Protein AF-A0A4P8RFM0-F1 (afdb_monomer_lite)

Secondary structure (DSSP, 8-state):
----PPP---------------------------------------------------PPPPPPS-----GGGTT-EEEEEESSS--EEBSSTT-TTTTT--SEEEEEEHHHHHHHH--EEPTTT-GGGGGGG-HHHHHHHHHT-

pLDDT: mean 71.13, std 20.93, range [35.69, 96.06]

Structure (mmCIF, N/CA/C/O backbone):
data_AF-A0A4P8RFM0-F1
#
_entry.id   AF-A0A4P8RFM0-F1
#
loop_
_atom_site.group_PDB
_atom_site.id
_atom_site.type_symbol
_atom_site.label_atom_id
_atom_site.label_alt_id
_atom_site.label_comp_id
_atom_site.label_asym_id
_atom_site.label_entity_id
_atom_site.label_seq_id
_atom_site.pdbx_PDB_ins_code
_atom_site.Cartn_x
_atom_site.Cartn_y
_atom_site.Cartn_z
_atom_site.occupancy
_atom_site.B_iso_or_equiv
_atom_site.auth_seq_id
_atom_site.auth_comp_id
_atom_site.auth_asym_id
_atom_site.auth_atom_id
_atom_site.pdbx_PDB_model_num
ATOM 1 N N . MET A 1 1 ? -1.233 -52.479 15.275 1.00 45.66 1 MET A N 1
ATOM 2 C CA . MET A 1 1 ? -0.062 -52.586 16.169 1.00 45.66 1 MET A CA 1
ATOM 3 C C . MET A 1 1 ? 1.080 -53.211 15.389 1.00 45.66 1 MET A C 1
ATOM 5 O O . MET A 1 1 ? 1.007 -54.400 15.140 1.00 45.66 1 MET A O 1
ATOM 9 N N . GLN A 1 2 ? 2.078 -52.432 14.972 1.00 41.06 2 GLN A N 1
ATOM 10 C CA . GLN A 1 2 ? 3.492 -52.826 14.983 1.00 41.06 2 GLN A CA 1
ATOM 11 C C . GLN A 1 2 ? 4.336 -51.651 14.491 1.00 41.06 2 GLN A C 1
ATOM 13 O O . GLN A 1 2 ? 4.045 -50.994 13.499 1.00 41.06 2 GLN A O 1
ATOM 18 N N . THR A 1 3 ? 5.314 -51.352 15.324 1.00 44.62 3 THR A N 1
ATOM 19 C CA . THR A 1 3 ? 6.224 -50.219 15.343 1.00 44.62 3 THR A CA 1
ATOM 20 C C . THR A 1 3 ? 7.501 -50.561 14.595 1.00 44.62 3 THR A C 1
ATOM 22 O O . THR A 1 3 ? 8.062 -51.622 14.853 1.00 44.62 3 THR A O 1
ATOM 25 N N . THR A 1 4 ? 8.055 -49.623 13.833 1.00 50.53 4 THR A N 1
ATOM 26 C CA . THR A 1 4 ? 9.501 -49.591 13.564 1.00 50.53 4 THR A CA 1
ATOM 27 C C . THR A 1 4 ? 9.975 -48.144 13.524 1.00 50.53 4 THR A C 1
ATOM 29 O O . THR A 1 4 ? 9.967 -47.482 12.492 1.00 50.53 4 THR A O 1
ATOM 32 N N . PHE A 1 5 ? 10.367 -47.660 14.702 1.00 45.59 5 PHE A N 1
ATOM 33 C CA . PHE A 1 5 ? 11.277 -46.534 14.874 1.00 45.59 5 PHE A CA 1
ATOM 34 C C . PHE A 1 5 ? 12.679 -47.008 14.484 1.00 45.59 5 PHE A C 1
ATOM 36 O O . PHE A 1 5 ? 13.184 -47.945 15.102 1.00 45.59 5 PHE A O 1
ATOM 43 N N . HIS A 1 6 ? 13.319 -46.356 13.509 1.00 46.94 6 HIS A N 1
ATOM 44 C CA . HIS A 1 6 ? 14.755 -46.508 13.295 1.00 46.94 6 HIS A CA 1
ATOM 45 C C . HIS A 1 6 ? 15.541 -45.367 13.946 1.00 46.94 6 HIS A C 1
ATOM 47 O O . HIS A 1 6 ? 15.287 -44.176 13.796 1.00 46.94 6 HIS A O 1
ATOM 53 N N . GLN A 1 7 ? 16.478 -45.847 14.742 1.00 44.81 7 GLN A N 1
ATOM 54 C CA . GLN A 1 7 ? 17.362 -45.249 15.716 1.00 44.81 7 GLN A CA 1
ATOM 55 C C . GLN A 1 7 ? 18.551 -44.497 15.078 1.00 44.81 7 GLN A C 1
ATOM 57 O O . GLN A 1 7 ? 19.222 -45.038 14.212 1.00 44.81 7 GLN A O 1
ATOM 62 N N . LYS A 1 8 ? 18.804 -43.280 15.592 1.00 47.41 8 LYS A N 1
ATOM 63 C CA . LYS A 1 8 ? 20.092 -42.608 15.915 1.00 47.41 8 LYS A CA 1
ATOM 64 C C . LYS A 1 8 ? 21.287 -42.750 14.942 1.00 47.41 8 LYS A C 1
ATOM 66 O O . LYS A 1 8 ? 21.787 -43.849 14.755 1.00 47.41 8 LYS A O 1
ATOM 71 N N . ALA A 1 9 ? 21.943 -41.629 14.607 1.00 50.81 9 ALA A N 1
ATOM 72 C CA . ALA A 1 9 ? 23.158 -41.170 15.315 1.00 50.81 9 ALA A CA 1
ATOM 73 C C . ALA A 1 9 ? 23.904 -40.005 14.617 1.00 50.81 9 ALA A C 1
ATOM 75 O O . ALA A 1 9 ? 24.118 -40.012 13.413 1.00 50.81 9 ALA A O 1
ATOM 76 N N . LEU A 1 10 ? 24.313 -39.047 15.462 1.00 45.53 10 LEU A N 1
ATOM 77 C CA . LEU A 1 10 ? 25.494 -38.165 15.465 1.00 45.53 10 LEU A CA 1
ATOM 78 C C . LEU A 1 10 ? 26.375 -38.040 14.196 1.00 45.53 10 LEU A C 1
ATOM 80 O O . LEU A 1 10 ? 26.906 -39.036 13.713 1.00 45.53 10 LEU A O 1
ATOM 84 N N . LYS A 1 11 ? 26.826 -36.807 13.896 1.00 39.66 11 LYS A N 1
ATOM 85 C CA . LYS A 1 11 ? 28.101 -36.253 14.425 1.00 39.66 11 LYS A CA 1
ATOM 86 C C . LYS A 1 11 ? 28.314 -34.770 14.069 1.00 39.66 11 LYS A C 1
ATOM 88 O O . LYS A 1 11 ? 28.123 -34.342 12.940 1.00 39.66 11 LYS A O 1
ATOM 93 N N . PHE A 1 12 ? 28.762 -34.028 15.082 1.00 47.12 12 PHE A N 1
ATOM 94 C CA . PHE A 1 12 ? 29.429 -32.727 15.011 1.00 47.12 12 PHE A CA 1
ATOM 95 C C . PHE A 1 12 ? 30.726 -32.809 14.191 1.00 47.12 12 PHE A C 1
ATOM 97 O O . PHE A 1 12 ? 31.518 -33.722 14.421 1.00 47.12 12 PHE A O 1
ATOM 104 N N . VAL A 1 13 ? 31.013 -31.785 13.383 1.00 49.81 13 VAL A N 1
ATOM 105 C CA . VAL A 1 13 ? 32.387 -31.391 13.030 1.00 49.81 13 VAL A CA 1
ATOM 106 C C . VAL A 1 13 ? 32.496 -29.871 13.173 1.00 49.81 13 VAL A C 1
ATOM 108 O O . VAL A 1 13 ? 31.900 -29.112 12.416 1.00 49.81 13 VAL A O 1
ATOM 111 N N . LYS A 1 14 ? 33.234 -29.442 14.201 1.00 49.31 14 LYS A N 1
ATOM 112 C CA . LYS A 1 14 ? 33.835 -28.109 14.326 1.00 49.31 14 LYS A CA 1
ATOM 113 C C . LYS A 1 14 ? 35.205 -28.167 13.658 1.00 49.31 14 LYS A C 1
ATOM 115 O O . LYS A 1 14 ? 35.945 -29.076 14.012 1.00 49.31 14 LYS A O 1
ATOM 120 N N . THR A 1 15 ? 35.574 -27.161 12.866 1.00 46.06 15 THR A N 1
ATOM 121 C CA . THR A 1 15 ? 36.963 -26.660 12.782 1.00 46.06 15 THR A CA 1
ATOM 122 C C . THR A 1 15 ? 37.015 -25.305 12.074 1.00 46.06 15 THR A C 1
ATOM 124 O O . THR A 1 15 ? 36.547 -25.164 10.949 1.00 46.06 15 THR A O 1
ATOM 127 N N . SER A 1 16 ? 37.587 -24.330 12.782 1.00 49.62 16 SER A N 1
ATOM 128 C CA . SER A 1 16 ? 38.005 -22.990 12.355 1.00 49.62 16 SER A CA 1
ATOM 129 C C . SER A 1 16 ? 39.041 -23.010 11.227 1.00 49.62 16 SER A C 1
ATOM 131 O O . SER A 1 16 ? 39.799 -23.969 11.161 1.00 49.62 16 SER A O 1
ATOM 133 N N . ILE A 1 17 ? 39.173 -21.905 10.476 1.00 58.19 17 ILE A N 1
ATOM 134 C CA . ILE A 1 17 ? 40.457 -21.317 10.033 1.00 58.19 17 ILE A CA 1
ATOM 135 C C . ILE A 1 17 ? 40.247 -19.811 9.780 1.00 58.19 17 ILE A C 1
ATOM 137 O O . ILE A 1 17 ? 39.329 -19.396 9.077 1.00 58.19 17 ILE A O 1
ATOM 141 N N . SER A 1 18 ? 41.108 -19.018 10.413 1.00 49.00 18 SER A N 1
ATOM 142 C CA . SER A 1 18 ? 41.268 -17.566 10.314 1.00 49.00 18 SER A CA 1
ATOM 143 C C . SER A 1 18 ? 41.913 -17.133 8.993 1.00 49.00 18 SER A C 1
ATOM 145 O O . SER A 1 18 ? 42.787 -17.841 8.504 1.00 49.00 18 SER A O 1
ATOM 147 N N . ALA A 1 19 ? 41.626 -15.917 8.516 1.00 53.62 19 ALA A N 1
ATOM 148 C CA . ALA A 1 19 ? 42.619 -15.068 7.842 1.00 53.62 19 ALA A CA 1
ATOM 149 C C . ALA A 1 19 ? 42.134 -13.610 7.776 1.00 53.62 19 ALA A C 1
ATOM 151 O O . ALA A 1 19 ? 41.144 -13.293 7.122 1.00 53.62 19 ALA A O 1
ATOM 152 N N . ALA A 1 20 ? 42.848 -12.736 8.481 1.00 53.09 20 ALA A N 1
ATOM 153 C CA . ALA A 1 20 ? 42.747 -11.289 8.387 1.00 53.09 20 ALA A CA 1
ATOM 154 C C . ALA A 1 20 ? 43.466 -10.796 7.122 1.00 53.09 20 ALA A C 1
ATOM 156 O O . ALA A 1 20 ? 44.580 -11.244 6.855 1.00 53.09 20 ALA A O 1
ATOM 157 N N . ILE A 1 21 ? 42.882 -9.839 6.395 1.00 62.88 21 ILE A N 1
ATOM 158 C CA . ILE A 1 21 ? 43.615 -9.006 5.434 1.00 62.88 21 ILE A CA 1
ATOM 159 C C . ILE A 1 21 ? 43.250 -7.545 5.698 1.00 62.88 21 ILE A C 1
ATOM 161 O O . ILE A 1 21 ? 42.091 -7.139 5.648 1.00 62.88 21 ILE A O 1
ATOM 165 N N . LEU A 1 22 ? 44.293 -6.805 6.054 1.00 57.69 22 LEU A N 1
ATOM 166 C CA . LEU A 1 22 ? 44.355 -5.399 6.417 1.00 57.69 22 LEU A CA 1
ATOM 167 C C . LEU A 1 22 ? 44.906 -4.589 5.231 1.00 57.69 22 LEU A C 1
ATOM 169 O O . LEU A 1 22 ? 45.792 -5.060 4.526 1.00 57.69 22 LEU A O 1
ATOM 173 N N . PHE A 1 23 ? 44.440 -3.340 5.142 1.00 52.69 23 PHE A N 1
ATOM 174 C CA . PHE A 1 23 ? 45.040 -2.169 4.485 1.00 52.69 23 PHE A CA 1
ATOM 175 C C . PHE A 1 23 ? 45.191 -2.121 2.956 1.00 52.69 23 PHE A C 1
ATOM 177 O O . PHE A 1 23 ? 46.013 -2.797 2.350 1.00 52.69 23 PHE A O 1
ATOM 184 N N . SER A 1 24 ? 44.541 -1.117 2.361 1.00 55.72 24 SER A N 1
ATOM 185 C CA . SER A 1 24 ? 45.119 -0.302 1.284 1.00 55.72 24 SER A CA 1
ATOM 186 C C . SER A 1 24 ? 44.546 1.112 1.384 1.00 55.72 24 SER A C 1
ATOM 188 O O . SER A 1 24 ? 43.347 1.326 1.229 1.00 55.72 24 SER A O 1
ATOM 190 N N . ALA A 1 25 ? 45.417 2.049 1.750 1.00 53.12 25 ALA A N 1
ATOM 191 C CA . ALA A 1 25 ? 45.130 3.462 1.930 1.00 53.12 25 ALA A CA 1
ATOM 192 C C . ALA A 1 25 ? 44.799 4.137 0.589 1.00 53.12 25 ALA A C 1
ATOM 194 O O . ALA A 1 25 ? 45.513 3.946 -0.394 1.00 53.12 25 ALA A O 1
ATOM 195 N N . PHE A 1 26 ? 43.752 4.962 0.566 1.00 56.84 26 PHE A N 1
ATOM 196 C CA . PHE A 1 26 ? 43.497 5.883 -0.537 1.00 56.84 26 PHE A CA 1
ATOM 197 C C . PHE A 1 26 ? 44.489 7.047 -0.452 1.00 56.84 26 PHE A C 1
ATOM 199 O O . PHE A 1 26 ? 44.458 7.844 0.485 1.00 56.84 26 PHE A O 1
ATOM 206 N N . THR A 1 27 ? 45.390 7.127 -1.427 1.00 62.44 27 THR A N 1
ATOM 207 C CA . THR A 1 27 ? 46.263 8.279 -1.655 1.00 62.44 27 THR A CA 1
ATOM 208 C C . THR A 1 27 ? 45.434 9.449 -2.175 1.00 62.44 27 THR A C 1
ATOM 210 O O . THR A 1 27 ? 44.843 9.368 -3.251 1.00 62.44 27 THR A O 1
ATOM 213 N N . ALA A 1 28 ? 45.399 10.535 -1.409 1.00 48.00 28 ALA A N 1
ATOM 214 C CA . ALA A 1 28 ? 44.861 11.815 -1.836 1.00 48.00 28 ALA A CA 1
ATOM 215 C C . ALA A 1 28 ? 45.912 12.627 -2.614 1.00 48.00 28 ALA A C 1
ATOM 217 O O . ALA A 1 28 ? 47.085 12.635 -2.253 1.00 48.00 28 ALA A O 1
ATOM 218 N N . CYS A 1 29 ? 45.411 13.375 -3.599 1.00 52.25 29 CYS A N 1
ATOM 219 C CA . CYS A 1 29 ? 45.914 14.653 -4.107 1.00 52.25 29 CYS A CA 1
ATOM 220 C C . CYS A 1 29 ? 47.296 14.689 -4.791 1.00 52.25 29 CYS A C 1
ATOM 222 O O . CYS A 1 29 ? 48.341 14.705 -4.148 1.00 52.25 29 CYS A O 1
ATOM 224 N N . GLN A 1 30 ? 47.287 14.903 -6.107 1.00 50.94 30 GLN A N 1
ATOM 225 C CA . GLN A 1 30 ? 48.287 15.755 -6.747 1.00 50.94 30 GLN A CA 1
ATOM 226 C C . GLN A 1 30 ? 47.592 16.576 -7.832 1.00 50.94 30 GLN A C 1
ATOM 228 O O . GLN A 1 30 ? 47.175 16.050 -8.861 1.00 50.94 30 GLN A O 1
ATOM 233 N N . GLY A 1 31 ? 47.404 17.864 -7.545 1.00 51.00 31 GLY A N 1
ATOM 234 C CA . GLY A 1 31 ? 47.081 18.855 -8.558 1.00 51.00 31 GLY A CA 1
ATOM 235 C C . GLY A 1 31 ? 48.323 19.147 -9.391 1.00 51.00 31 GLY A C 1
ATOM 236 O O . GLY A 1 31 ? 49.434 19.212 -8.866 1.00 51.00 31 GLY A O 1
ATOM 237 N N . THR A 1 32 ? 48.141 19.330 -10.691 1.00 42.06 32 THR A N 1
ATOM 238 C CA . THR A 1 32 ? 49.096 20.059 -11.523 1.00 42.06 32 THR A CA 1
ATOM 239 C C . THR A 1 32 ? 48.303 20.818 -12.575 1.00 42.06 32 THR A C 1
ATOM 241 O O . THR A 1 32 ? 47.578 20.246 -13.385 1.00 42.06 32 THR A O 1
ATOM 244 N N . GLU A 1 33 ? 48.408 22.131 -12.467 1.00 46.06 33 GLU A N 1
ATOM 245 C CA . GLU A 1 33 ? 47.992 23.140 -13.425 1.00 46.06 33 GLU A CA 1
ATOM 246 C C . GLU A 1 33 ? 48.994 23.255 -14.590 1.00 46.06 33 GLU A C 1
ATOM 248 O O . GLU A 1 33 ? 50.179 22.972 -14.427 1.00 46.06 33 GLU A O 1
ATOM 253 N N . SER A 1 34 ? 48.499 23.774 -15.720 1.00 39.75 34 SER A N 1
ATOM 254 C CA . SER A 1 34 ? 49.203 24.199 -16.949 1.00 39.75 34 SER A CA 1
ATOM 255 C C . SER A 1 34 ? 49.497 23.137 -18.019 1.00 39.75 34 SER A C 1
ATOM 257 O O . SER A 1 34 ? 50.411 22.332 -17.890 1.00 39.75 34 SER A O 1
ATOM 259 N N . SER A 1 35 ? 48.817 23.235 -19.168 1.00 35.78 35 SER A N 1
ATOM 260 C CA . SER A 1 35 ? 49.366 23.967 -20.326 1.00 35.78 35 SER A CA 1
ATOM 261 C C . SER A 1 35 ? 48.403 23.953 -21.522 1.00 35.78 35 SER A C 1
ATOM 263 O O . SER A 1 35 ? 47.944 22.898 -21.954 1.00 35.78 35 SER A O 1
ATOM 265 N N . ASP A 1 36 ? 48.163 25.143 -22.075 1.00 43.00 36 ASP A N 1
ATOM 266 C CA . ASP A 1 36 ? 47.657 25.376 -23.431 1.00 43.00 36 ASP A CA 1
ATOM 267 C C . ASP A 1 36 ? 48.545 24.697 -24.489 1.00 43.00 36 ASP A C 1
ATOM 269 O O . ASP A 1 36 ? 49.767 24.618 -24.319 1.00 43.00 36 ASP A O 1
ATOM 273 N N . GLY A 1 37 ? 47.947 24.271 -25.610 1.00 37.25 37 GLY A N 1
ATOM 274 C CA . GLY A 1 37 ? 48.701 23.795 -26.775 1.00 37.25 37 GLY A CA 1
ATOM 275 C C . GLY A 1 37 ? 47.900 23.010 -27.818 1.00 37.25 37 GLY A C 1
ATOM 276 O O . GLY A 1 37 ? 47.977 21.790 -27.885 1.00 37.25 37 GLY A O 1
ATOM 277 N N . THR A 1 38 ? 47.167 23.730 -28.665 1.00 36.78 38 THR A N 1
ATOM 278 C CA . THR A 1 38 ? 46.545 23.305 -29.934 1.00 36.78 38 THR A CA 1
ATOM 279 C C . THR A 1 38 ? 47.454 22.458 -30.848 1.00 36.78 38 THR A C 1
ATOM 281 O O . THR A 1 38 ? 48.535 22.920 -31.197 1.00 36.78 38 THR A O 1
ATOM 284 N N . ALA A 1 39 ? 46.973 21.297 -31.332 1.00 37.09 39 ALA A N 1
ATOM 285 C CA . ALA A 1 39 ? 46.793 20.952 -32.765 1.00 37.09 39 ALA A CA 1
ATOM 286 C C . ALA A 1 39 ? 46.792 19.429 -33.057 1.00 37.09 39 ALA A C 1
ATOM 288 O O . ALA A 1 39 ? 47.817 18.764 -32.983 1.00 37.09 39 ALA A O 1
ATOM 289 N N . ALA A 1 40 ? 45.620 18.958 -33.501 1.00 39.78 40 ALA A N 1
ATOM 290 C CA . ALA A 1 40 ? 45.342 17.963 -34.544 1.00 39.78 40 ALA A CA 1
ATOM 291 C C . ALA A 1 40 ? 46.080 16.607 -34.571 1.00 39.78 40 ALA A C 1
ATOM 293 O O . ALA A 1 40 ? 47.247 16.505 -34.936 1.00 39.78 40 ALA A O 1
ATOM 294 N N . THR A 1 41 ? 45.297 15.531 -34.471 1.00 35.69 41 THR A N 1
ATOM 295 C CA . THR A 1 41 ? 45.307 14.479 -35.502 1.00 35.69 41 THR A CA 1
ATOM 296 C C . THR A 1 41 ? 43.975 13.739 -35.516 1.00 35.69 41 THR A C 1
ATOM 298 O O . THR A 1 41 ? 43.449 13.310 -34.494 1.00 35.69 41 THR A O 1
ATOM 301 N N . THR A 1 42 ? 43.411 13.686 -36.714 1.00 41.75 42 THR A N 1
ATOM 302 C CA . THR A 1 42 ? 42.191 12.994 -37.104 1.00 41.75 42 THR A CA 1
ATOM 303 C C . THR A 1 42 ? 42.423 11.489 -37.052 1.00 41.75 42 THR A C 1
ATOM 305 O O . THR A 1 42 ? 43.260 11.001 -37.801 1.00 41.75 42 THR A O 1
ATOM 308 N N . ASP A 1 43 ? 41.636 10.760 -36.267 1.00 41.22 43 ASP A N 1
ATOM 309 C CA . ASP A 1 43 ? 41.337 9.363 -36.568 1.00 41.22 43 ASP A CA 1
ATOM 310 C C . ASP A 1 43 ? 39.845 9.122 -36.367 1.00 41.22 43 ASP A C 1
ATOM 312 O O . ASP A 1 43 ? 39.277 9.277 -35.285 1.00 41.22 43 ASP A O 1
ATOM 316 N N . ALA A 1 44 ? 39.200 8.810 -37.485 1.00 46.66 44 ALA A N 1
ATOM 317 C CA . ALA A 1 44 ? 37.801 8.467 -37.571 1.00 46.66 44 ALA A CA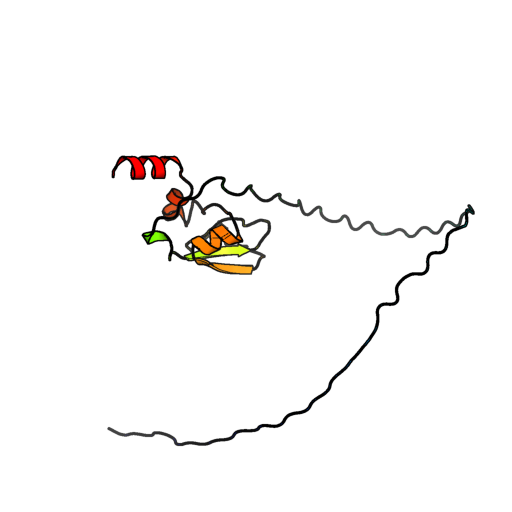 1
ATOM 318 C C . ALA A 1 44 ? 37.589 7.077 -36.958 1.00 46.66 44 ALA A C 1
ATOM 320 O O . ALA A 1 44 ? 37.675 6.062 -37.647 1.00 46.66 44 ALA A O 1
ATOM 321 N N . GLN A 1 45 ? 37.265 7.024 -35.668 1.00 41.84 45 GLN A N 1
ATOM 322 C CA . GLN A 1 45 ? 36.485 5.915 -35.137 1.00 41.84 45 GLN A CA 1
ATOM 323 C C . GLN A 1 45 ? 35.016 6.208 -35.418 1.00 41.84 45 GLN A C 1
ATOM 325 O O . GLN A 1 45 ? 34.378 7.040 -34.779 1.00 41.84 45 GLN A O 1
ATOM 330 N N . THR A 1 46 ? 34.486 5.518 -36.425 1.00 42.09 46 THR A N 1
ATOM 331 C CA . THR A 1 46 ? 33.053 5.272 -36.555 1.00 42.09 46 THR A CA 1
ATOM 332 C C . THR A 1 46 ? 32.618 4.464 -35.338 1.00 42.09 46 THR A C 1
ATOM 334 O O . THR A 1 46 ? 32.566 3.236 -35.366 1.00 42.09 46 THR A O 1
ATOM 337 N N . GLU A 1 47 ? 32.358 5.161 -34.239 1.00 42.03 47 GLU A N 1
ATOM 338 C CA . GLU A 1 47 ? 31.611 4.620 -33.123 1.00 42.03 47 GLU A CA 1
ATOM 339 C C . GLU A 1 47 ? 30.193 4.416 -33.652 1.00 42.03 47 GLU A C 1
ATOM 341 O O . GLU A 1 47 ? 29.488 5.363 -34.011 1.00 42.03 47 GLU A O 1
ATOM 346 N N . GLN A 1 48 ? 29.817 3.149 -33.826 1.00 42.12 48 GLN A N 1
ATOM 347 C CA . GLN A 1 48 ? 28.423 2.784 -33.990 1.00 42.12 48 GLN A CA 1
ATOM 348 C C . GLN A 1 48 ? 27.704 3.363 -32.779 1.00 42.12 48 GLN A C 1
ATOM 350 O O . GLN A 1 48 ? 27.798 2.825 -31.678 1.00 42.12 48 GLN A O 1
ATOM 355 N N . ILE A 1 49 ? 27.018 4.484 -32.991 1.00 44.78 49 ILE A N 1
ATOM 356 C CA . ILE A 1 49 ? 26.011 4.989 -32.077 1.00 44.78 49 ILE A CA 1
ATOM 357 C C . ILE A 1 49 ? 24.951 3.894 -32.064 1.00 44.78 49 ILE A C 1
ATOM 359 O O . ILE A 1 49 ? 24.053 3.858 -32.907 1.00 44.78 49 ILE A O 1
ATOM 363 N N . ALA A 1 50 ? 25.113 2.942 -31.144 1.00 45.56 50 ALA A N 1
ATOM 364 C CA . ALA A 1 50 ? 24.011 2.163 -30.641 1.00 45.56 50 ALA A CA 1
ATOM 365 C C . ALA A 1 50 ? 22.990 3.214 -30.229 1.00 45.56 50 ALA A C 1
ATOM 367 O O . ALA A 1 50 ? 23.209 3.994 -29.302 1.00 45.56 50 ALA A O 1
ATOM 368 N N . THR A 1 51 ? 21.935 3.317 -31.028 1.00 43.50 51 THR A N 1
ATOM 369 C CA . THR A 1 51 ? 20.740 4.059 -30.685 1.00 43.50 51 THR A CA 1
ATOM 370 C C . THR A 1 51 ? 20.294 3.430 -29.380 1.00 43.50 51 THR A C 1
ATOM 372 O O . THR A 1 51 ? 19.767 2.320 -29.369 1.00 43.50 51 THR A O 1
ATOM 375 N N . ALA A 1 52 ? 20.656 4.077 -28.271 1.00 46.88 52 ALA A N 1
ATOM 376 C CA . ALA A 1 52 ? 20.141 3.758 -26.963 1.00 46.88 52 ALA A CA 1
ATOM 377 C C . ALA A 1 52 ? 18.638 3.943 -27.104 1.00 46.88 52 ALA A C 1
ATOM 379 O O . ALA A 1 52 ? 18.136 5.069 -27.168 1.00 46.88 52 ALA A O 1
ATOM 380 N N . ASP A 1 53 ? 17.971 2.809 -27.304 1.00 44.59 53 ASP A N 1
ATOM 381 C CA . ASP A 1 53 ? 16.534 2.674 -27.296 1.00 44.59 53 ASP A CA 1
ATOM 382 C C . ASP A 1 53 ? 16.076 3.451 -26.072 1.00 44.59 53 ASP A C 1
ATOM 384 O O . ASP A 1 53 ? 16.507 3.174 -24.947 1.00 44.59 53 ASP A O 1
ATOM 388 N N . SER A 1 54 ? 15.392 4.562 -26.326 1.00 45.53 54 SER A N 1
ATOM 389 C CA . SER A 1 54 ? 15.058 5.531 -25.300 1.00 45.53 54 SER A CA 1
ATOM 390 C C . SER A 1 54 ? 14.048 4.852 -24.396 1.00 45.53 54 SER A C 1
ATOM 392 O O . SER A 1 54 ? 12.847 4.909 -24.646 1.00 45.53 54 SER A O 1
ATOM 394 N N . ALA A 1 55 ? 14.545 4.163 -23.369 1.00 54.84 55 ALA A N 1
ATOM 395 C CA . ALA A 1 55 ? 13.752 3.739 -22.241 1.00 54.84 55 ALA A CA 1
ATOM 396 C C . ALA A 1 55 ? 13.148 5.025 -21.690 1.00 54.84 55 ALA A C 1
ATOM 398 O O . ALA A 1 55 ? 13.833 5.828 -21.056 1.00 54.84 55 ALA A O 1
ATOM 399 N N . VAL A 1 56 ? 11.892 5.276 -22.057 1.00 56.94 56 VAL A N 1
ATOM 400 C CA . VAL A 1 56 ? 11.100 6.379 -21.539 1.00 56.94 56 VAL A CA 1
ATOM 401 C C . VAL A 1 56 ? 11.142 6.208 -20.031 1.00 56.94 56 VAL A C 1
ATOM 403 O O . VAL A 1 56 ? 10.520 5.291 -19.500 1.00 56.94 56 VAL A O 1
ATOM 406 N N . VAL A 1 57 ? 11.947 7.028 -19.354 1.00 60.19 57 VAL A N 1
ATOM 407 C CA . VAL A 1 57 ? 12.005 7.053 -17.896 1.00 60.19 57 VAL A CA 1
ATOM 408 C C . VAL A 1 57 ? 10.637 7.543 -17.462 1.00 60.19 57 VAL A C 1
ATOM 410 O O . VAL A 1 57 ? 10.347 8.737 -17.500 1.00 60.19 57 VAL A O 1
ATOM 413 N N . LYS A 1 58 ? 9.745 6.601 -17.167 1.00 66.31 58 LYS A N 1
ATOM 414 C CA . LYS A 1 58 ? 8.397 6.914 -16.736 1.00 66.31 58 LYS A CA 1
ATOM 415 C C . LYS A 1 58 ? 8.506 7.534 -15.353 1.00 66.31 58 LYS A C 1
ATOM 417 O O . LYS A 1 58 ? 8.981 6.905 -14.409 1.00 66.31 58 LYS A O 1
ATOM 422 N N . GLU A 1 59 ? 8.116 8.796 -15.254 1.00 72.19 59 GLU A N 1
ATOM 423 C CA . GLU A 1 59 ? 8.100 9.498 -13.981 1.00 72.19 59 GLU A CA 1
ATOM 424 C C . GLU A 1 59 ? 7.064 8.846 -13.055 1.00 72.19 59 GLU A C 1
ATOM 426 O O . GLU A 1 59 ? 5.940 8.534 -13.466 1.00 72.19 59 GLU A O 1
ATOM 431 N N . ARG A 1 60 ? 7.473 8.577 -11.810 1.00 73.88 60 ARG A N 1
ATOM 432 C CA . ARG A 1 60 ? 6.602 7.969 -10.798 1.00 73.88 60 ARG A CA 1
ATOM 433 C C . ARG A 1 60 ? 5.464 8.919 -10.454 1.00 73.88 60 ARG A C 1
ATOM 435 O O . ARG A 1 60 ? 5.649 10.135 -10.448 1.00 73.88 60 ARG A O 1
ATOM 442 N N . ARG A 1 61 ? 4.296 8.367 -10.114 1.00 80.06 61 ARG A N 1
ATOM 443 C CA . ARG A 1 61 ? 3.195 9.201 -9.629 1.00 80.06 61 ARG A CA 1
ATOM 444 C C . ARG A 1 61 ? 3.590 9.862 -8.302 1.00 80.06 61 ARG A C 1
ATOM 446 O O . ARG A 1 61 ? 4.298 9.235 -7.508 1.00 80.06 61 ARG A O 1
ATOM 453 N N . PRO A 1 62 ? 3.129 11.099 -8.051 1.00 84.19 62 PRO A N 1
ATOM 454 C CA . PRO A 1 62 ? 3.287 11.734 -6.750 1.00 84.19 62 PRO A CA 1
ATOM 455 C C . PRO A 1 62 ? 2.716 10.862 -5.631 1.00 84.19 62 PRO A C 1
ATOM 457 O O . PRO A 1 62 ? 1.752 10.125 -5.848 1.00 84.19 62 PRO A O 1
ATOM 460 N N . ALA A 1 63 ? 3.304 10.962 -4.442 1.00 86.12 63 ALA A N 1
ATOM 461 C CA . ALA A 1 63 ? 2.755 10.346 -3.240 1.00 86.12 63 ALA A CA 1
ATOM 462 C C . ALA A 1 63 ? 1.340 10.889 -2.935 1.00 86.12 63 ALA A C 1
ATOM 464 O O . ALA A 1 63 ? 1.026 12.012 -3.333 1.00 86.12 63 ALA A O 1
ATOM 465 N N . PRO A 1 64 ? 0.477 10.117 -2.253 1.00 86.69 64 PRO A N 1
ATOM 466 C CA . PRO A 1 64 ? -0.764 10.640 -1.688 1.00 86.69 64 PRO A CA 1
ATOM 467 C C . PRO A 1 64 ? -0.483 11.726 -0.639 1.00 86.69 64 PRO A C 1
ATOM 469 O O . PRO A 1 64 ? 0.365 11.533 0.229 1.00 86.69 64 PRO A O 1
ATOM 472 N N . ASP A 1 65 ? -1.227 12.833 -0.682 1.00 87.56 65 ASP A N 1
ATOM 473 C CA . ASP A 1 65 ? -1.105 13.927 0.300 1.00 87.56 65 ASP A CA 1
ATOM 474 C C . ASP A 1 65 ? -1.739 13.581 1.660 1.00 87.56 65 ASP A C 1
ATOM 476 O O . ASP A 1 65 ? -1.415 14.176 2.690 1.00 87.56 65 ASP A O 1
ATOM 480 N N . PHE A 1 66 ? -2.647 12.606 1.666 1.00 89.94 66 PHE A N 1
ATOM 481 C CA . PHE A 1 66 ? -3.406 12.175 2.829 1.00 89.94 66 PHE A CA 1
ATOM 482 C C . PHE A 1 66 ? -3.545 10.657 2.850 1.00 89.94 66 PHE A C 1
ATOM 484 O O . PHE A 1 66 ? -3.804 10.033 1.821 1.00 89.94 66 PHE A O 1
ATOM 491 N N . TYR A 1 67 ? -3.441 10.069 4.041 1.00 91.75 67 TYR A N 1
ATOM 492 C CA . TYR A 1 67 ? -3.874 8.703 4.291 1.00 91.75 67 TYR A CA 1
ATOM 493 C C . TYR A 1 67 ? -4.402 8.553 5.721 1.00 91.75 67 TYR A C 1
ATOM 495 O O . TYR A 1 67 ? -3.910 9.181 6.660 1.00 91.75 67 TYR A O 1
ATOM 503 N N . PHE A 1 68 ? -5.372 7.664 5.901 1.00 92.25 68 PHE A N 1
ATOM 504 C CA . PHE A 1 68 ? -5.883 7.242 7.197 1.00 92.25 68 PHE A CA 1
ATOM 505 C C . PHE A 1 68 ? -6.016 5.723 7.226 1.00 92.25 68 PHE A C 1
ATOM 507 O O . PHE A 1 68 ? -6.607 5.120 6.339 1.00 92.25 68 PHE A O 1
ATOM 514 N N . ILE A 1 69 ? -5.464 5.086 8.254 1.00 91.31 69 ILE A N 1
ATOM 515 C CA . ILE A 1 69 ? -5.534 3.632 8.416 1.00 91.31 69 ILE A CA 1
ATOM 516 C C . ILE A 1 69 ? -6.307 3.354 9.699 1.00 91.31 69 ILE A C 1
ATOM 518 O O . ILE A 1 69 ? -5.783 3.558 10.802 1.00 91.31 69 ILE A O 1
ATOM 522 N N . SER A 1 70 ? -7.540 2.875 9.547 1.00 89.81 70 SER A N 1
ATOM 523 C CA . SER A 1 70 ? -8.365 2.410 10.659 1.00 89.81 70 SER A CA 1
ATOM 524 C C . SER A 1 70 ? -7.697 1.231 11.376 1.00 89.81 70 SER A C 1
ATOM 526 O O . SER A 1 70 ? -6.878 0.505 10.801 1.00 89.81 70 SER A O 1
ATOM 528 N N . GLU A 1 71 ? -7.994 1.048 12.665 1.00 89.75 71 GLU A N 1
ATOM 529 C CA . GLU A 1 71 ? -7.304 0.052 13.499 1.00 89.75 71 GLU A CA 1
ATOM 530 C C . GLU A 1 71 ? -7.431 -1.378 12.958 1.00 89.75 71 GLU A C 1
ATOM 532 O O . GLU A 1 71 ? -6.456 -2.127 12.972 1.00 89.75 71 GLU A O 1
ATOM 537 N N . ASP A 1 72 ? -8.590 -1.726 12.400 1.00 89.19 72 ASP A N 1
ATOM 538 C CA . ASP A 1 72 ? -8.881 -3.029 11.798 1.00 89.19 72 ASP A CA 1
ATOM 539 C C . ASP A 1 72 ? -8.072 -3.307 10.519 1.00 89.19 72 ASP A C 1
ATOM 541 O O . ASP A 1 72 ? -7.870 -4.465 10.146 1.00 89.19 72 ASP A O 1
ATOM 545 N N . MET A 1 73 ? -7.571 -2.263 9.852 1.00 90.44 73 MET A N 1
ATOM 546 C CA . MET A 1 73 ? -6.793 -2.399 8.622 1.00 90.44 73 MET A CA 1
ATOM 547 C C . MET A 1 73 ? -5.284 -2.450 8.853 1.00 90.44 73 MET A C 1
ATOM 549 O O . MET A 1 73 ? -4.562 -2.866 7.950 1.00 90.44 73 MET A O 1
ATOM 553 N N . ARG A 1 74 ? -4.780 -2.086 10.038 1.00 91.62 74 ARG A N 1
ATOM 554 C CA . ARG A 1 74 ? -3.330 -1.960 10.302 1.00 91.62 74 ARG A CA 1
ATOM 555 C C . ARG A 1 74 ? -2.533 -3.235 10.024 1.00 91.62 74 ARG A C 1
ATOM 557 O O . ARG A 1 74 ? -1.404 -3.156 9.534 1.00 91.62 74 ARG A O 1
ATOM 564 N N . ASP A 1 75 ? -3.139 -4.390 10.282 1.00 93.25 75 ASP A N 1
ATOM 565 C CA . ASP A 1 75 ? -2.520 -5.702 10.076 1.00 93.25 75 ASP A CA 1
ATOM 566 C C . ASP A 1 75 ? -2.761 -6.279 8.673 1.00 93.25 75 ASP A C 1
ATOM 568 O O . ASP A 1 75 ? -2.152 -7.294 8.309 1.00 93.25 75 ASP A O 1
ATOM 572 N N . LYS A 1 76 ? -3.616 -5.642 7.852 1.00 94.44 76 LYS A N 1
ATOM 573 C CA . LYS A 1 76 ? -3.822 -6.069 6.464 1.00 94.44 76 LYS A CA 1
ATOM 574 C C . LYS A 1 76 ? -2.503 -5.994 5.713 1.00 94.44 76 LYS A C 1
ATOM 576 O O . LYS A 1 76 ? -1.709 -5.066 5.877 1.00 94.44 76 LYS A O 1
ATOM 581 N N . ARG A 1 77 ? -2.279 -6.993 4.864 1.00 95.62 77 ARG A N 1
ATOM 582 C CA . ARG A 1 77 ? -1.058 -7.108 4.077 1.00 95.62 77 ARG A CA 1
ATOM 583 C C . ARG A 1 77 ? -1.317 -6.806 2.616 1.00 95.62 77 ARG A C 1
ATOM 585 O O . ARG A 1 77 ? -2.331 -7.222 2.062 1.00 95.62 77 ARG A O 1
ATOM 592 N N . VAL A 1 78 ? -0.357 -6.133 2.000 1.00 95.69 78 VAL A N 1
ATOM 593 C CA . VAL A 1 78 ? -0.360 -5.818 0.577 1.00 95.69 78 VAL A CA 1
ATOM 594 C C . VAL A 1 78 ? 0.931 -6.279 -0.079 1.00 95.69 78 VAL A C 1
ATOM 596 O O . VAL A 1 78 ? 2.019 -6.282 0.503 1.00 95.69 78 VAL A O 1
ATOM 599 N N . TRP A 1 79 ? 0.771 -6.686 -1.324 1.00 95.31 79 TRP A N 1
ATOM 600 C CA . TRP A 1 79 ? 1.813 -7.001 -2.269 1.00 95.31 79 TRP A CA 1
ATOM 601 C C . TRP A 1 79 ? 2.203 -5.748 -3.038 1.00 95.31 79 TRP A C 1
ATOM 603 O O . TRP A 1 79 ? 1.348 -4.993 -3.506 1.00 95.31 79 TRP A O 1
ATOM 613 N N . ILE A 1 80 ? 3.509 -5.559 -3.178 1.00 92.38 80 ILE A N 1
ATOM 614 C CA . ILE A 1 80 ? 4.114 -4.439 -3.893 1.00 92.38 80 ILE A CA 1
ATOM 615 C C . ILE A 1 80 ? 5.127 -5.006 -4.875 1.00 92.38 80 ILE A C 1
ATOM 617 O O . ILE A 1 80 ? 5.865 -5.944 -4.549 1.00 92.38 80 ILE A O 1
ATOM 621 N N . CYS A 1 81 ? 5.165 -4.417 -6.064 1.00 91.25 81 CYS A N 1
ATOM 622 C CA . CYS A 1 81 ? 6.271 -4.567 -6.988 1.00 91.25 81 CYS A CA 1
ATOM 623 C C . CYS A 1 81 ? 7.209 -3.370 -6.827 1.00 91.25 81 CYS A C 1
ATOM 625 O O . CYS A 1 81 ? 6.830 -2.240 -7.115 1.00 91.25 81 CYS A O 1
ATOM 627 N N . ASP A 1 82 ? 8.426 -3.610 -6.350 1.00 87.62 82 ASP A N 1
ATOM 628 C CA . ASP A 1 82 ? 9.448 -2.571 -6.217 1.00 87.62 82 ASP A CA 1
ATOM 629 C C . ASP A 1 82 ? 10.113 -2.308 -7.576 1.00 87.62 82 ASP A C 1
ATOM 631 O O . ASP A 1 82 ? 11.212 -2.786 -7.857 1.00 87.62 82 ASP A O 1
ATOM 635 N N . ASP A 1 83 ? 9.368 -1.636 -8.451 1.00 83.94 83 ASP A N 1
ATOM 636 C CA . ASP A 1 83 ? 9.735 -1.269 -9.820 1.00 83.94 83 ASP A CA 1
ATOM 637 C C . ASP A 1 83 ? 9.441 0.230 -10.039 1.00 83.94 83 ASP A C 1
ATOM 639 O O . ASP A 1 83 ? 8.722 0.871 -9.264 1.00 83.94 83 ASP A O 1
ATOM 643 N N . ALA A 1 84 ? 10.022 0.838 -11.069 1.00 75.00 84 ALA A N 1
ATOM 644 C CA . ALA A 1 84 ? 9.695 2.202 -11.469 1.00 75.00 84 ALA A CA 1
ATOM 645 C C . ALA A 1 84 ? 8.247 2.306 -11.982 1.00 75.00 84 ALA A C 1
ATOM 647 O O . ALA A 1 84 ? 7.570 3.292 -11.698 1.00 75.00 84 ALA A O 1
ATOM 648 N N . ASP A 1 85 ? 7.757 1.256 -12.650 1.00 72.81 85 ASP A N 1
ATOM 649 C CA . ASP A 1 85 ? 6.516 1.294 -13.435 1.00 72.81 85 ASP A CA 1
ATOM 650 C C . ASP A 1 85 ? 5.269 0.737 -12.730 1.00 72.81 85 ASP A C 1
ATOM 652 O O . ASP A 1 85 ? 4.154 0.860 -13.251 1.00 72.81 85 ASP A O 1
ATOM 656 N N . LYS A 1 86 ? 5.440 0.078 -11.578 1.00 74.50 86 LYS A N 1
ATOM 657 C CA . LYS A 1 86 ? 4.391 -0.687 -10.878 1.00 74.50 86 LYS A CA 1
ATOM 658 C C . LYS A 1 86 ? 4.177 -0.161 -9.463 1.00 74.50 86 LYS A C 1
ATOM 660 O O . LYS A 1 86 ? 4.373 -0.848 -8.468 1.00 74.50 86 LYS A O 1
ATOM 665 N N . ASP A 1 87 ? 3.757 1.090 -9.400 1.00 76.50 87 ASP A N 1
ATOM 666 C CA . ASP A 1 87 ? 3.707 1.928 -8.207 1.00 76.50 87 ASP A CA 1
ATOM 667 C C . ASP A 1 87 ? 2.351 1.843 -7.468 1.00 76.50 87 ASP A C 1
ATOM 669 O O . ASP A 1 87 ? 1.764 2.867 -7.125 1.00 76.50 87 ASP A O 1
ATOM 673 N N . ILE A 1 88 ? 1.806 0.635 -7.266 1.00 89.25 88 ILE A N 1
ATOM 674 C CA . ILE A 1 88 ? 0.449 0.403 -6.727 1.00 89.25 88 ILE A CA 1
ATOM 675 C C . ILE A 1 88 ? 0.438 -0.741 -5.693 1.00 89.25 88 ILE A C 1
ATOM 677 O O . ILE A 1 88 ? 1.168 -1.722 -5.833 1.00 89.25 88 ILE A O 1
ATOM 681 N N . PHE A 1 89 ? -0.420 -0.645 -4.671 1.00 93.69 89 PHE A N 1
ATOM 682 C CA . PHE A 1 89 ? -0.655 -1.700 -3.678 1.00 93.69 89 PHE A CA 1
ATOM 683 C C . PHE A 1 89 ? -1.703 -2.729 -4.116 1.00 93.69 89 PHE A C 1
ATOM 685 O O . PHE A 1 89 ? -2.813 -2.385 -4.540 1.00 93.69 89 PHE A O 1
ATOM 692 N N . HIS A 1 90 ? -1.388 -4.010 -3.922 1.00 95.00 90 HIS A N 1
ATOM 693 C CA . HIS A 1 90 ? -2.239 -5.139 -4.296 1.00 95.00 90 HIS A CA 1
ATOM 694 C C . HIS A 1 90 ? -2.551 -6.030 -3.090 1.00 95.00 90 HIS A C 1
ATOM 696 O O . HIS A 1 90 ? -1.649 -6.622 -2.517 1.00 95.00 90 HIS A O 1
ATOM 702 N N . THR A 1 91 ? -3.809 -6.229 -2.714 1.00 94.75 91 THR A N 1
ATOM 703 C CA . THR A 1 91 ? -4.167 -7.244 -1.695 1.00 94.75 91 THR A CA 1
ATOM 704 C C . THR A 1 91 ? -4.039 -8.675 -2.240 1.00 94.75 91 THR A C 1
ATOM 706 O O . THR A 1 91 ? -3.869 -9.630 -1.482 1.00 94.75 91 THR A O 1
ATOM 709 N N . VAL A 1 92 ? -4.041 -8.829 -3.569 1.00 92.94 92 VAL A N 1
ATOM 710 C CA . VAL A 1 92 ? -3.992 -10.112 -4.279 1.00 92.94 92 VAL A CA 1
ATOM 711 C C . VAL A 1 92 ? -2.683 -10.254 -5.067 1.00 92.94 92 VAL A C 1
ATOM 713 O O . VAL A 1 92 ? -2.399 -9.466 -5.967 1.00 92.94 92 VAL A O 1
ATOM 716 N N . HIS A 1 93 ? -1.902 -11.301 -4.777 1.00 90.62 93 HIS A N 1
ATOM 717 C CA . HIS A 1 93 ? -0.584 -11.536 -5.394 1.00 90.62 93 HIS A CA 1
ATOM 718 C C . HIS A 1 93 ? -0.629 -11.801 -6.910 1.00 90.62 93 HIS A C 1
ATOM 720 O O . HIS A 1 93 ? 0.331 -11.524 -7.620 1.00 90.62 93 HIS A O 1
ATOM 726 N N . ASN A 1 94 ? -1.723 -12.363 -7.425 1.00 88.56 94 ASN A N 1
ATOM 727 C CA . ASN A 1 94 ? -1.882 -12.693 -8.845 1.00 88.56 94 ASN A CA 1
ATOM 728 C C . ASN A 1 94 ? -2.752 -11.681 -9.609 1.00 88.56 94 ASN A C 1
ATOM 730 O O . ASN A 1 94 ? -3.295 -12.022 -10.656 1.00 88.56 94 ASN A O 1
ATOM 734 N N . CYS A 1 95 ? -2.886 -10.451 -9.102 1.00 90.81 95 CYS A N 1
ATOM 735 C CA . CYS A 1 95 ? -3.595 -9.380 -9.797 1.00 90.81 95 CYS A CA 1
ATOM 736 C C . CYS A 1 95 ? -2.983 -9.108 -11.186 1.00 90.81 95 CYS A C 1
ATOM 738 O O . CYS A 1 95 ? -1.762 -9.049 -11.331 1.00 90.81 95 CYS A O 1
ATOM 740 N N . ASP A 1 96 ? -3.810 -8.882 -12.209 1.00 90.12 96 ASP A N 1
ATOM 741 C CA . ASP A 1 96 ? -3.328 -8.673 -13.580 1.00 90.12 96 ASP A CA 1
ATOM 742 C C . ASP A 1 96 ? -2.430 -7.442 -13.737 1.00 90.12 96 ASP A C 1
ATOM 744 O O . ASP A 1 96 ? -1.462 -7.485 -14.490 1.00 90.12 96 ASP A O 1
ATOM 748 N N . SER A 1 97 ? -2.672 -6.362 -12.988 1.00 86.19 97 SER A N 1
ATOM 749 C CA . SER A 1 97 ? -1.785 -5.188 -13.013 1.00 86.19 97 SER A CA 1
ATOM 750 C C . SER A 1 97 ? -0.413 -5.461 -12.394 1.00 86.19 97 SER A C 1
ATOM 752 O O . SER A 1 97 ? 0.556 -4.771 -12.723 1.00 86.19 97 SER A O 1
ATOM 754 N N . LEU A 1 98 ? -0.345 -6.476 -11.529 1.00 86.44 98 LEU A N 1
ATOM 755 C CA . LEU A 1 98 ? 0.867 -6.944 -10.871 1.00 86.44 98 LEU A CA 1
ATOM 756 C C . LEU A 1 98 ? 1.612 -7.993 -11.724 1.00 86.44 98 LEU A C 1
ATOM 758 O O . LEU A 1 98 ? 2.827 -8.160 -11.585 1.00 86.44 98 LEU A O 1
ATOM 762 N N . ARG A 1 99 ? 0.917 -8.661 -12.662 1.00 83.56 99 ARG A N 1
ATOM 763 C CA . ARG A 1 99 ? 1.547 -9.523 -13.673 1.00 83.56 99 ARG A CA 1
ATOM 764 C C . ARG A 1 99 ? 2.472 -8.672 -14.550 1.00 83.56 99 ARG A C 1
ATOM 766 O O . ARG A 1 99 ? 2.077 -7.638 -15.083 1.00 83.56 99 ARG A O 1
ATOM 773 N N . GLY A 1 100 ? 3.723 -9.106 -14.676 1.00 81.94 100 GLY A N 1
ATOM 774 C CA . GLY A 1 100 ? 4.766 -8.346 -15.375 1.00 81.94 100 GLY A CA 1
ATOM 775 C C . GLY A 1 100 ? 5.523 -7.350 -14.495 1.00 81.94 100 GLY A C 1
ATOM 776 O O . GLY A 1 100 ? 6.138 -6.432 -15.022 1.00 81.94 100 GLY A O 1
ATOM 777 N N . CYS A 1 101 ? 5.473 -7.504 -13.169 1.00 87.06 101 CYS A N 1
ATOM 778 C CA . CYS A 1 101 ? 6.473 -6.908 -12.287 1.00 87.06 101 CYS A CA 1
ATOM 779 C C . CYS A 1 101 ? 7.878 -7.383 -12.687 1.00 87.06 101 CYS A C 1
ATOM 781 O O . CYS A 1 101 ? 8.136 -8.589 -12.667 1.00 87.06 101 CYS A O 1
ATOM 783 N N . ASN A 1 102 ? 8.772 -6.447 -13.016 1.00 87.50 102 ASN A N 1
ATOM 784 C CA . ASN A 1 102 ? 10.184 -6.745 -13.279 1.00 87.50 102 ASN A CA 1
ATOM 785 C C . ASN A 1 102 ? 11.067 -6.494 -12.045 1.00 87.50 102 ASN A C 1
ATOM 787 O O . ASN A 1 102 ? 12.232 -6.890 -12.014 1.00 87.50 102 ASN A O 1
ATOM 791 N N . GLY A 1 103 ? 10.503 -5.839 -11.028 1.00 86.38 103 GLY A N 1
ATOM 792 C CA . GLY A 1 103 ? 11.147 -5.552 -9.756 1.00 86.38 103 GLY A CA 1
ATOM 793 C C . GLY A 1 103 ? 11.034 -6.674 -8.725 1.00 86.38 103 GLY A C 1
ATOM 794 O O . GLY A 1 103 ? 10.657 -7.816 -9.002 1.00 86.38 103 GLY A O 1
ATOM 795 N N . LYS A 1 104 ? 11.358 -6.334 -7.475 1.00 90.81 104 LYS A N 1
ATOM 796 C CA . LYS A 1 104 ? 11.258 -7.271 -6.352 1.00 90.81 104 LYS A CA 1
ATOM 797 C C . LYS A 1 104 ? 9.846 -7.269 -5.776 1.00 90.81 104 LYS A C 1
ATOM 799 O O . LYS A 1 104 ? 9.352 -6.231 -5.340 1.00 90.81 104 LYS A O 1
ATOM 804 N N . PHE A 1 105 ? 9.243 -8.450 -5.670 1.00 92.12 105 PHE A N 1
ATOM 805 C CA . PHE A 1 105 ? 8.002 -8.618 -4.920 1.00 92.12 105 PHE A CA 1
ATOM 806 C C . PHE A 1 105 ? 8.234 -8.498 -3.417 1.00 92.12 105 PHE A C 1
ATOM 808 O O . PHE A 1 105 ? 9.133 -9.127 -2.848 1.00 92.12 105 PHE A O 1
ATOM 815 N N . ARG A 1 106 ? 7.382 -7.714 -2.761 1.00 93.00 106 ARG A N 1
ATOM 816 C CA . ARG A 1 106 ? 7.344 -7.571 -1.305 1.00 93.00 106 ARG A CA 1
ATOM 817 C C . ARG A 1 106 ? 5.926 -7.792 -0.807 1.00 93.00 106 ARG A C 1
ATOM 819 O O . ARG A 1 106 ? 4.970 -7.453 -1.492 1.00 93.00 106 ARG A O 1
ATOM 826 N N . ASN A 1 107 ? 5.814 -8.356 0.390 1.00 95.94 107 ASN A N 1
ATOM 827 C CA . ASN A 1 107 ? 4.556 -8.517 1.106 1.00 95.94 107 ASN A CA 1
ATOM 828 C C . ASN A 1 107 ? 4.711 -7.874 2.480 1.00 95.94 107 ASN A C 1
ATOM 830 O O . ASN A 1 107 ? 5.422 -8.411 3.334 1.00 95.94 107 ASN A O 1
ATOM 834 N N . LEU A 1 108 ? 4.065 -6.734 2.682 1.00 95.62 108 LEU A N 1
ATOM 835 C CA . LEU A 1 108 ? 4.212 -5.894 3.868 1.00 95.62 108 LEU A CA 1
ATOM 836 C C . LEU A 1 108 ? 2.839 -5.608 4.472 1.00 95.62 108 LEU A C 1
ATOM 838 O O . LEU A 1 108 ? 1.824 -5.772 3.801 1.00 95.62 108 LEU A O 1
ATOM 842 N N . THR A 1 109 ? 2.797 -5.196 5.739 1.00 96.06 109 THR A N 1
ATOM 843 C CA . THR A 1 109 ? 1.571 -4.606 6.294 1.00 96.06 109 THR A CA 1
ATOM 844 C C . THR A 1 109 ? 1.278 -3.285 5.590 1.00 96.06 109 THR A C 1
ATOM 846 O O . THR A 1 109 ? 2.204 -2.634 5.105 1.00 96.06 109 THR A O 1
ATOM 849 N N . ILE A 1 110 ? 0.013 -2.870 5.544 1.00 93.94 110 ILE A N 1
ATOM 850 C CA . ILE A 1 110 ? -0.387 -1.634 4.862 1.00 93.94 110 ILE A CA 1
ATOM 851 C C . ILE A 1 110 ? 0.314 -0.401 5.445 1.00 93.94 110 ILE A C 1
ATOM 853 O O . ILE A 1 110 ? 0.730 0.475 4.698 1.00 93.9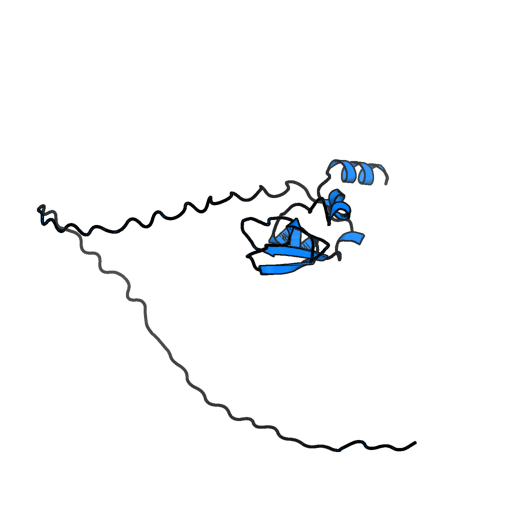4 110 ILE A O 1
ATOM 857 N N . VAL A 1 111 ? 0.553 -0.387 6.760 1.00 94.06 111 VAL A N 1
ATOM 858 C CA . VAL A 1 111 ? 1.313 0.674 7.438 1.00 94.06 111 VAL A CA 1
ATOM 859 C C . VAL A 1 111 ? 2.729 0.774 6.871 1.00 94.06 111 VAL A C 1
ATOM 861 O O . VAL A 1 111 ? 3.146 1.841 6.441 1.00 94.06 111 VAL A O 1
ATOM 864 N N . ARG A 1 112 ? 3.451 -0.353 6.797 1.00 95.25 112 ARG A N 1
ATOM 865 C CA . ARG A 1 112 ? 4.816 -0.385 6.249 1.00 95.25 112 ARG A CA 1
ATOM 866 C C . ARG A 1 112 ? 4.847 -0.098 4.756 1.00 95.25 112 ARG A C 1
ATOM 868 O O . ARG A 1 112 ? 5.770 0.538 4.276 1.00 95.25 112 ARG A O 1
ATOM 875 N N . ALA A 1 113 ? 3.842 -0.570 4.026 1.00 93.69 113 ALA A N 1
ATOM 876 C CA . ALA A 1 113 ? 3.702 -0.294 2.607 1.00 93.69 113 ALA A CA 1
ATOM 877 C C . ALA A 1 113 ? 3.577 1.209 2.333 1.00 93.69 113 ALA A C 1
ATOM 879 O O . ALA A 1 113 ? 4.236 1.704 1.427 1.00 93.69 113 ALA A O 1
ATOM 880 N N . ILE A 1 114 ? 2.768 1.922 3.121 1.00 92.25 114 ILE A N 1
ATOM 881 C CA . ILE A 1 114 ? 2.625 3.375 3.013 1.00 92.25 114 ILE A CA 1
ATOM 882 C C . ILE A 1 114 ? 3.936 4.054 3.411 1.00 92.25 114 ILE A C 1
ATOM 884 O O . ILE A 1 114 ? 4.517 4.710 2.566 1.00 92.25 114 ILE A O 1
ATOM 888 N N . GLU A 1 115 ? 4.480 3.784 4.601 1.00 91.69 115 GLU A N 1
ATOM 889 C CA . GLU A 1 115 ? 5.727 4.413 5.080 1.00 91.69 115 GLU A CA 1
ATOM 890 C C . GLU A 1 115 ? 6.924 4.258 4.123 1.00 91.69 115 GLU A C 1
ATOM 892 O O . GLU A 1 115 ? 7.723 5.181 3.977 1.00 91.69 115 GLU A O 1
ATOM 897 N N . ASP A 1 116 ? 7.077 3.087 3.497 1.00 90.69 116 ASP A N 1
ATOM 898 C CA . ASP A 1 116 ? 8.249 2.786 2.668 1.00 90.69 116 ASP A CA 1
ATOM 899 C C . ASP A 1 116 ? 8.050 3.165 1.189 1.00 90.69 116 ASP A C 1
ATOM 901 O O . ASP A 1 116 ? 9.033 3.369 0.469 1.00 90.69 116 ASP A O 1
ATOM 905 N N . PHE A 1 117 ? 6.803 3.195 0.701 1.00 89.19 117 PHE A N 1
ATOM 906 C CA . PHE A 1 117 ? 6.521 3.337 -0.731 1.00 89.19 117 PHE A CA 1
ATOM 907 C C . PHE A 1 117 ? 5.587 4.489 -1.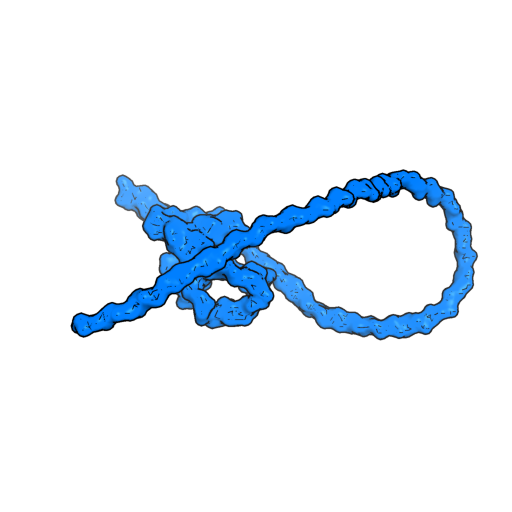085 1.00 89.19 117 PHE A C 1
ATOM 909 O O . PHE A 1 117 ? 5.647 4.902 -2.236 1.00 89.19 117 PHE A O 1
ATOM 916 N N . ASP A 1 118 ? 4.744 4.998 -0.186 1.00 89.06 118 ASP A N 1
ATOM 917 C CA . ASP A 1 118 ? 3.798 6.098 -0.429 1.00 89.06 118 ASP A CA 1
ATOM 918 C C . ASP A 1 118 ? 3.066 5.973 -1.780 1.00 89.06 118 ASP A C 1
ATOM 920 O O . ASP A 1 118 ? 3.241 6.783 -2.699 1.00 89.06 118 ASP A O 1
ATOM 924 N N . ARG A 1 119 ? 2.297 4.888 -1.953 1.00 87.75 119 ARG A N 1
ATOM 925 C CA . ARG A 1 119 ? 1.577 4.568 -3.200 1.00 87.75 119 ARG A CA 1
ATOM 926 C C . ARG A 1 119 ? 0.077 4.414 -2.992 1.00 87.75 119 ARG A C 1
ATOM 928 O O . ARG A 1 119 ? -0.407 4.242 -1.884 1.00 87.75 119 ARG A O 1
ATOM 935 N N . TYR A 1 120 ? -0.646 4.426 -4.109 1.00 89.19 120 TYR A N 1
ATOM 936 C CA . TYR A 1 120 ? -2.095 4.237 -4.156 1.00 89.19 120 TYR A CA 1
ATOM 937 C C . TYR A 1 120 ? -2.496 2.763 -4.255 1.00 89.19 120 TYR A C 1
ATOM 939 O O . TYR A 1 120 ? -1.715 1.906 -4.674 1.00 89.19 120 TYR A O 1
ATOM 947 N N . ASN A 1 121 ? -3.767 2.484 -3.970 1.00 91.88 121 ASN A N 1
ATOM 948 C CA . ASN A 1 121 ? -4.357 1.156 -4.103 1.00 91.88 121 ASN A CA 1
ATOM 949 C C . ASN A 1 121 ? -4.717 0.795 -5.543 1.00 91.88 121 ASN A C 1
ATOM 951 O O . ASN A 1 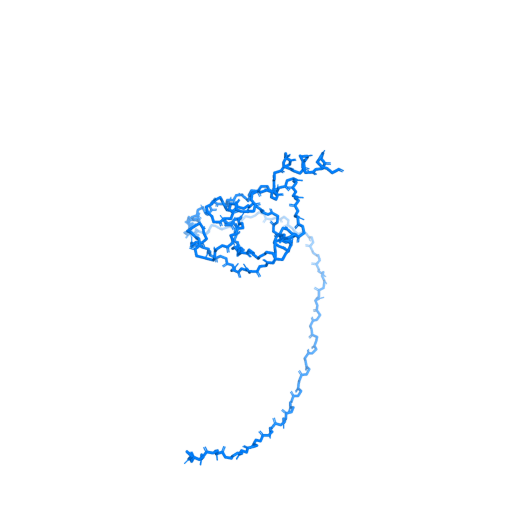121 ? -5.114 1.630 -6.360 1.00 91.88 121 ASN A O 1
ATOM 955 N N . CYS A 1 122 ? -4.622 -0.497 -5.839 1.00 92.00 122 CYS A N 1
ATOM 956 C CA . CYS A 1 122 ? -5.130 -1.052 -7.078 1.00 92.00 122 CYS A CA 1
ATOM 957 C C . CYS A 1 122 ? -6.656 -1.077 -7.055 1.00 92.00 122 CYS A C 1
ATOM 959 O O . CYS A 1 122 ? -7.248 -1.741 -6.211 1.00 92.00 122 CYS A O 1
ATOM 961 N N . GLN A 1 123 ? -7.294 -0.435 -8.031 1.00 91.00 123 GLN A N 1
ATOM 962 C CA . GLN A 1 123 ? -8.757 -0.399 -8.109 1.00 91.00 123 GLN A CA 1
ATOM 963 C C . GLN A 1 123 ? -9.394 -1.762 -8.411 1.00 91.00 123 GLN A C 1
ATOM 965 O O . GLN A 1 123 ? -10.553 -1.977 -8.078 1.00 91.00 123 GLN A O 1
ATOM 970 N N . SER A 1 124 ? -8.661 -2.690 -9.034 1.00 92.25 124 SER A N 1
ATOM 971 C CA . SER A 1 124 ? -9.220 -3.991 -9.416 1.00 92.25 124 SER A CA 1
ATOM 972 C C . SER A 1 124 ? -9.147 -5.034 -8.306 1.00 92.25 124 SER A C 1
ATOM 974 O O . SER A 1 124 ? -10.068 -5.834 -8.179 1.00 92.25 124 SER A O 1
ATOM 976 N N . CYS A 1 125 ? -8.068 -5.056 -7.517 1.00 93.38 125 CYS A N 1
ATOM 977 C CA . CYS A 1 125 ? -7.903 -6.057 -6.460 1.00 93.38 125 CYS A CA 1
ATOM 978 C C . CYS A 1 125 ? -7.936 -5.495 -5.040 1.00 93.38 125 CYS A C 1
ATOM 980 O O . CYS A 1 125 ? -8.212 -6.261 -4.131 1.00 93.38 125 CYS A O 1
ATOM 982 N N . SER A 1 126 ? -7.675 -4.202 -4.840 1.00 93.75 126 SER A N 1
ATOM 983 C CA . SER A 1 126 ? -7.518 -3.573 -3.518 1.00 93.75 126 SER A CA 1
ATOM 984 C C . SER A 1 126 ? -8.585 -2.508 -3.254 1.00 93.75 126 SER A C 1
ATOM 986 O O . SER A 1 126 ? -8.331 -1.532 -2.548 1.00 93.75 126 SER A O 1
ATOM 988 N N . SER A 1 127 ? -9.771 -2.652 -3.851 1.00 91.06 127 SER A N 1
ATOM 989 C CA . SER A 1 127 ? -10.866 -1.690 -3.681 1.00 91.06 127 SER A CA 1
ATOM 990 C C . SER A 1 127 ? -11.343 -1.591 -2.229 1.00 91.06 127 SER A C 1
ATOM 992 O O . SER A 1 127 ? -11.869 -0.562 -1.825 1.00 91.06 127 SER A O 1
ATOM 994 N N . ASP A 1 128 ? -11.130 -2.641 -1.432 1.00 89.38 128 ASP A N 1
ATOM 995 C CA . ASP A 1 128 ? -11.414 -2.685 0.005 1.00 89.38 128 ASP A CA 1
ATOM 996 C C . ASP A 1 128 ? -10.509 -1.768 0.843 1.00 89.38 128 ASP A C 1
ATOM 998 O O . ASP A 1 128 ? -10.752 -1.592 2.033 1.00 89.38 128 ASP A O 1
ATOM 1002 N N . LEU A 1 129 ? -9.459 -1.214 0.235 1.00 90.94 129 LEU A N 1
ATOM 1003 C CA . LEU A 1 129 ? -8.545 -0.263 0.857 1.00 90.94 129 LEU A CA 1
ATOM 1004 C C . LEU A 1 129 ? -8.774 1.175 0.371 1.00 90.94 129 LEU A C 1
ATOM 1006 O O . LEU A 1 129 ? -8.075 2.074 0.825 1.00 90.94 129 LEU A O 1
ATOM 1010 N N . ASN A 1 130 ? -9.703 1.421 -0.563 1.00 88.38 130 ASN A N 1
ATOM 1011 C CA . ASN A 1 130 ? -9.903 2.747 -1.173 1.00 88.38 130 ASN A CA 1
ATOM 1012 C C . ASN A 1 130 ? -10.169 3.854 -0.146 1.00 88.38 130 ASN A C 1
ATOM 1014 O O . ASN A 1 130 ? -9.728 4.983 -0.335 1.00 88.38 130 ASN A O 1
ATOM 1018 N N . ASP A 1 131 ? -10.807 3.488 0.958 1.00 89.19 131 ASP A N 1
ATOM 1019 C CA . ASP A 1 131 ? -11.090 4.355 2.096 1.00 89.19 131 ASP A CA 1
ATOM 1020 C C . ASP A 1 131 ? -9.840 4.986 2.719 1.00 89.19 131 ASP A C 1
ATOM 1022 O O . ASP A 1 131 ? -9.915 6.080 3.269 1.00 89.19 131 ASP A O 1
ATOM 1026 N N . ILE A 1 132 ? -8.682 4.321 2.612 1.00 91.00 132 ILE A N 1
ATOM 1027 C CA . ILE A 1 132 ? -7.429 4.786 3.218 1.00 91.00 132 ILE A CA 1
ATOM 1028 C C . ILE A 1 132 ? -7.015 6.149 2.671 1.00 91.00 132 ILE A C 1
ATOM 1030 O O . ILE A 1 132 ? -6.437 6.950 3.397 1.00 91.00 132 ILE A O 1
ATOM 1034 N N . PHE A 1 133 ? -7.313 6.418 1.402 1.00 90.25 133 PHE A N 1
ATOM 1035 C CA . PHE A 1 133 ? -6.926 7.650 0.719 1.00 90.25 133 PHE A CA 1
ATOM 1036 C C . PHE A 1 133 ? -8.135 8.565 0.439 1.00 90.25 133 PHE A C 1
ATOM 1038 O O . PHE A 1 133 ? -8.023 9.484 -0.368 1.00 90.25 133 PHE A O 1
ATOM 1045 N N . ASP A 1 134 ? -9.291 8.320 1.075 1.00 88.62 134 ASP A N 1
ATOM 1046 C CA . ASP A 1 134 ? -10.498 9.147 0.931 1.00 88.62 134 ASP A CA 1
ATOM 1047 C C . ASP A 1 134 ? -10.675 10.103 2.121 1.00 88.62 134 ASP A C 1
ATOM 1049 O O . ASP A 1 134 ? -11.221 9.759 3.172 1.00 88.62 134 ASP A O 1
ATOM 1053 N N . GLU A 1 135 ? -10.261 11.355 1.926 1.00 85.19 135 GLU A N 1
ATOM 1054 C CA . GLU A 1 135 ? -10.413 12.439 2.905 1.00 85.19 135 GLU A CA 1
ATOM 1055 C C . GLU A 1 135 ? -11.871 12.695 3.319 1.00 85.19 135 GLU A C 1
ATOM 1057 O O . GLU A 1 135 ? -12.139 13.162 4.429 1.00 85.19 135 GLU A O 1
ATOM 1062 N N . ASN A 1 136 ? -12.842 12.420 2.442 1.00 86.38 136 ASN A N 1
ATOM 1063 C CA . ASN A 1 136 ?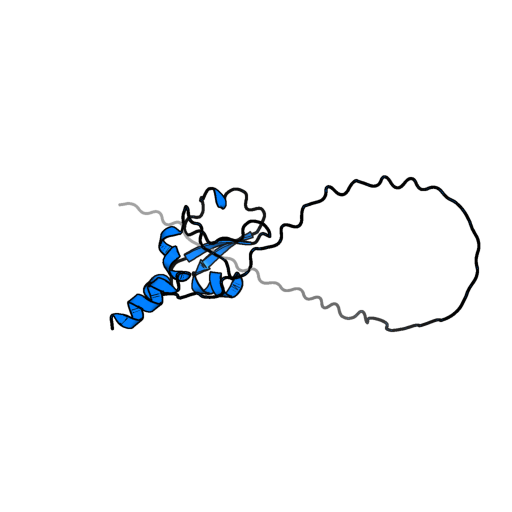 -14.249 12.681 2.744 1.00 86.38 136 ASN A CA 1
ATOM 1064 C C . ASN A 1 136 ? -14.788 11.679 3.754 1.00 86.38 136 ASN A C 1
ATOM 1066 O O . ASN A 1 136 ? -15.555 12.055 4.640 1.00 86.38 136 ASN A O 1
ATOM 1070 N N . LYS A 1 137 ? -14.369 10.418 3.638 1.00 81.75 137 LYS A N 1
ATOM 1071 C CA . LYS A 1 137 ? -14.839 9.354 4.519 1.00 81.75 137 LYS A CA 1
ATOM 1072 C C . LYS A 1 137 ? -14.414 9.585 5.967 1.00 81.75 137 LYS A C 1
ATOM 1074 O O . LYS A 1 137 ? -15.232 9.453 6.872 1.00 81.75 137 LYS A O 1
ATOM 1079 N N . VAL A 1 138 ? -13.174 10.022 6.176 1.00 74.50 138 VAL A N 1
ATOM 1080 C CA . VAL A 1 138 ? -12.635 10.301 7.517 1.00 74.50 138 VAL A CA 1
ATOM 1081 C C . VAL A 1 138 ? -13.371 11.457 8.196 1.00 74.50 138 VAL A C 1
ATOM 1083 O O . VAL A 1 138 ? -13.647 11.402 9.397 1.00 74.50 138 VAL A O 1
ATOM 1086 N N . ARG A 1 139 ? -13.754 12.490 7.431 1.00 72.06 139 ARG A N 1
ATOM 1087 C CA . ARG A 1 139 ? -14.563 13.598 7.963 1.00 72.06 139 ARG A CA 1
ATOM 1088 C C . ARG A 1 139 ? -15.916 13.114 8.483 1.00 72.06 139 ARG A C 1
ATOM 1090 O O . ARG A 1 139 ? -16.311 13.510 9.572 1.00 72.06 139 ARG A O 1
ATOM 1097 N N . LEU A 1 140 ? -16.569 12.204 7.762 1.00 70.44 140 LEU A N 1
ATOM 1098 C CA . LEU 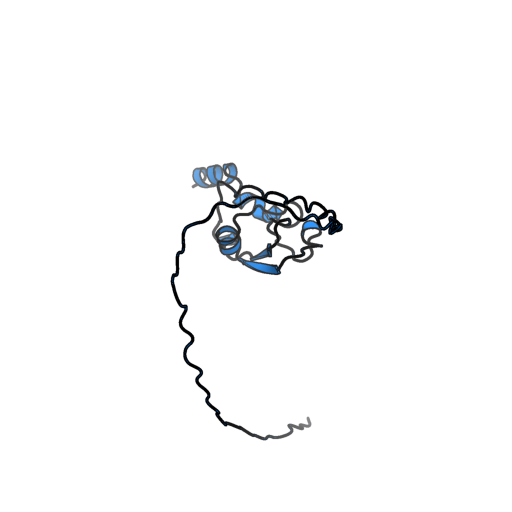A 1 140 ? -17.857 11.639 8.175 1.00 70.44 140 LEU A CA 1
ATOM 1099 C C . LEU A 1 140 ? -17.743 10.742 9.418 1.00 70.44 140 LEU A C 1
ATOM 1101 O O . LEU A 1 140 ? -18.608 10.803 10.284 1.00 70.44 140 LEU A O 1
ATOM 1105 N N . GLU A 1 141 ? -16.681 9.940 9.546 1.00 63.97 141 GLU A N 1
ATOM 1106 C CA . GLU A 1 141 ? -16.464 9.103 10.741 1.00 63.97 141 GLU A CA 1
ATOM 1107 C C . GLU A 1 141 ? -16.187 9.929 12.006 1.00 63.97 141 GLU A C 1
ATOM 1109 O O . GLU A 1 141 ? -16.568 9.527 13.109 1.00 63.97 141 GLU A O 1
ATOM 1114 N N . THR A 1 142 ? -15.560 11.097 11.845 1.00 62.75 142 THR A N 1
ATOM 1115 C CA . THR A 1 142 ? -15.247 12.011 12.953 1.00 62.75 142 THR A CA 1
ATOM 1116 C C . THR A 1 142 ? -16.483 12.781 13.437 1.00 62.75 142 THR A C 1
ATOM 1118 O O . THR A 1 142 ? -16.558 13.129 14.608 1.00 62.75 142 THR A O 1
ATOM 1121 N N . GLU A 1 143 ? -17.468 13.028 12.567 1.00 62.44 143 GLU A N 1
ATOM 1122 C CA . GLU A 1 143 ? -18.730 13.712 12.911 1.00 62.44 143 GLU A CA 1
ATOM 1123 C C . GLU A 1 143 ? -19.787 12.785 13.544 1.00 62.44 143 GLU A C 1
ATOM 1125 O O . GLU A 1 143 ? -20.795 13.259 14.068 1.00 62.44 143 GLU A O 1
ATOM 1130 N N . LEU A 1 144 ? -19.578 11.467 13.482 1.00 60.34 144 LEU A N 1
ATOM 1131 C CA . LEU A 1 144 ? -20.512 10.438 13.959 1.00 60.34 144 LEU A CA 1
ATOM 1132 C C . LEU A 1 144 ? -20.217 9.919 15.380 1.00 60.34 144 LEU A C 1
ATOM 1134 O O . LEU A 1 144 ? -20.915 9.012 15.841 1.00 60.34 144 LEU A O 1
ATOM 1138 N N . HIS A 1 145 ? -19.227 10.493 16.069 1.00 49.34 145 HIS A N 1
ATOM 1139 C CA . HIS A 1 145 ? -18.842 10.182 17.453 1.00 49.34 145 HIS A CA 1
ATOM 1140 C C . HIS A 1 145 ? -18.992 11.404 18.366 1.00 49.34 145 HIS A C 1
ATOM 1142 O O . HIS A 1 145 ? -19.272 11.189 19.569 1.00 49.34 145 HIS A O 1
#

Sequence (145 aa):
MQTTFHQKALKFVKTSISAAILFSAFTACQGTESSDGTAATTDAQTEQIATADSAVVKERRPAPDFYFISEDMRDKRVWICDDADKDIFHTVHNCDSLRGCNGKFRNLTIVRAIEDFDRYNCQSCSSDLNDIFDENKVRLETELH

Radius of gyration: 29.72 Å; chains: 1; bounding box: 70×78×55 Å

Foldseek 3Di:
DDDDDDDDDDDDDDDDDDDDDDDDDDDDDDDDDDDDDDDDDDDDDPPPPPVPPPPPQDAADDFQPAFDADPVQQQQKWKFQPDSVGLETASDCPDPSNPPRPGDIDIDRPVVCCVPRRGYHDVPGVVVRNNGRDPVNVVVVVVVD